Protein AF-A0A969ZXU8-F1 (afdb_monomer_lite)

pLDDT: mean 89.4, std 15.91, range [41.53, 98.44]

Secondary structure (DSSP, 8-state):
-------SHHHHHHHHHHHHHHSS-SSPEEEEE-TTS-EEEEE-HHHHHHHHHTT-S---EEE--

Structure (mmCIF, N/CA/C/O backbone):
data_AF-A0A969ZXU8-F1
#
_entry.id   AF-A0A969ZXU8-F1
#
loop_
_atom_site.group_PDB
_atom_site.id
_atom_site.type_symbol
_atom_site.label_atom_id
_atom_site.label_alt_id
_atom_site.label_comp_id
_atom_site.label_asym_id
_atom_site.label_entity_id
_atom_site.label_seq_id
_atom_site.pdbx_PDB_ins_code
_atom_site.Cartn_x
_atom_site.Cartn_y
_atom_site.Cartn_z
_atom_site.occupancy
_atom_site.B_iso_or_equiv
_atom_site.auth_seq_id
_atom_site.auth_comp_id
_atom_site.auth_asym_id
_atom_site.auth_atom_id
_atom_site.pdbx_PDB_model_num
ATOM 1 N N . MET A 1 1 ? 17.143 22.098 19.343 1.00 41.53 1 MET A N 1
ATOM 2 C CA . MET A 1 1 ? 16.054 21.277 18.772 1.00 41.53 1 MET A CA 1
ATOM 3 C C . MET A 1 1 ? 16.699 20.172 17.965 1.00 41.53 1 MET A C 1
ATOM 5 O O . MET A 1 1 ? 17.361 20.468 16.984 1.00 41.53 1 MET A O 1
ATOM 9 N N . ASN A 1 2 ? 16.602 18.934 18.438 1.00 45.25 2 ASN A N 1
ATOM 10 C CA . ASN A 1 2 ? 17.147 17.771 17.749 1.00 45.25 2 ASN A CA 1
ATOM 11 C C . ASN A 1 2 ? 15.987 17.159 16.949 1.00 45.25 2 ASN A C 1
ATOM 13 O O . ASN A 1 2 ? 15.015 16.740 17.590 1.00 45.25 2 ASN A O 1
ATOM 17 N N . PRO A 1 3 ? 15.981 17.177 15.605 1.00 52.53 3 PRO A N 1
ATOM 18 C CA . PRO A 1 3 ? 14.909 16.531 14.868 1.00 52.53 3 PRO A CA 1
ATOM 19 C C . PRO A 1 3 ? 14.972 15.045 15.220 1.00 52.53 3 PRO A C 1
ATOM 21 O O . PRO A 1 3 ? 15.996 14.396 15.020 1.00 52.53 3 PRO A O 1
ATOM 24 N N . LYS A 1 4 ? 13.897 14.510 15.807 1.00 55.56 4 LYS A N 1
ATOM 25 C CA . LYS A 1 4 ? 13.743 13.071 16.040 1.00 55.56 4 LYS A CA 1
ATOM 26 C C . LYS A 1 4 ? 13.578 12.386 14.682 1.00 55.56 4 LYS A C 1
ATOM 28 O O . LYS A 1 4 ? 12.486 11.960 14.325 1.00 55.56 4 LYS A O 1
ATOM 33 N N . ILE A 1 5 ? 14.655 12.304 13.909 1.00 56.19 5 ILE A N 1
ATOM 34 C CA . ILE A 1 5 ? 14.772 11.384 12.785 1.00 56.19 5 ILE A CA 1
ATOM 35 C C . ILE A 1 5 ? 15.073 10.023 13.418 1.00 56.19 5 ILE A C 1
ATOM 37 O O . ILE A 1 5 ? 16.213 9.580 13.488 1.00 56.19 5 ILE A O 1
ATOM 41 N N . GLY A 1 6 ? 14.036 9.420 14.001 1.00 48.19 6 GLY A N 1
ATOM 42 C CA . GLY A 1 6 ? 14.029 8.000 14.333 1.00 48.19 6 GLY A CA 1
ATOM 43 C C . GLY A 1 6 ? 13.696 7.201 13.068 1.00 48.19 6 GLY A C 1
ATOM 44 O O . GLY A 1 6 ? 12.902 7.679 12.252 1.00 48.19 6 GLY A O 1
ATOM 45 N N . PRO A 1 7 ? 14.301 6.024 12.858 1.00 45.66 7 PRO A N 1
ATOM 46 C CA . PRO A 1 7 ? 14.165 5.270 11.617 1.00 45.66 7 PRO A CA 1
ATOM 47 C C . PRO A 1 7 ? 12.717 4.799 11.432 1.00 45.66 7 PRO A C 1
ATOM 49 O O . PRO A 1 7 ? 12.150 4.277 12.376 1.00 45.66 7 PRO A O 1
ATOM 52 N N . SER A 1 8 ? 12.153 4.985 10.232 1.00 57.59 8 SER A N 1
ATOM 53 C CA . SER A 1 8 ? 11.123 4.196 9.508 1.00 57.59 8 SER A CA 1
ATOM 54 C C . SER A 1 8 ? 9.868 3.601 10.198 1.00 57.59 8 SER A C 1
ATOM 56 O O . SER A 1 8 ? 8.875 3.361 9.509 1.00 57.59 8 SER A O 1
ATOM 58 N N . GLU A 1 9 ? 9.838 3.354 11.506 1.00 57.44 9 GLU A N 1
ATOM 59 C CA . GLU A 1 9 ? 8.710 2.774 12.245 1.00 57.44 9 GLU A CA 1
ATOM 60 C C . GLU A 1 9 ? 7.514 3.722 12.317 1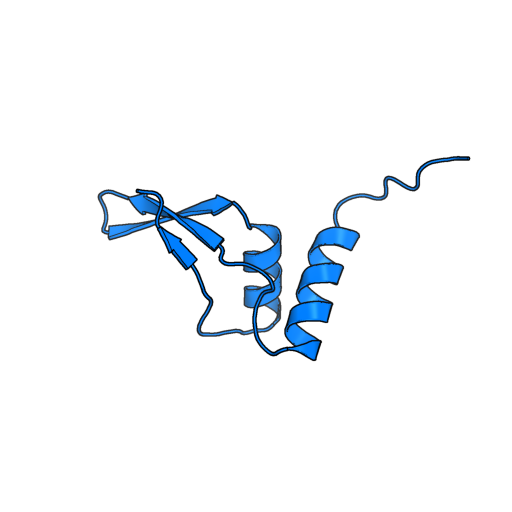.00 57.44 9 GLU A C 1
ATOM 62 O O . GLU A 1 9 ? 6.368 3.277 12.361 1.00 57.44 9 GLU A O 1
ATOM 67 N N . THR A 1 10 ? 7.752 5.034 12.268 1.00 74.94 10 THR A N 1
ATOM 68 C CA . THR A 1 10 ? 6.690 6.048 12.286 1.00 74.94 10 THR A CA 1
ATOM 69 C C . THR A 1 10 ? 5.820 5.986 11.032 1.00 74.94 10 THR A C 1
ATOM 71 O O . THR A 1 10 ? 4.598 6.076 11.136 1.00 74.94 10 THR A O 1
ATOM 74 N N . ALA A 1 11 ? 6.421 5.776 9.857 1.00 84.88 11 ALA A N 1
ATOM 75 C CA . ALA A 1 11 ? 5.696 5.704 8.590 1.00 84.88 11 ALA A CA 1
ATOM 76 C C . ALA A 1 11 ? 4.835 4.437 8.503 1.00 84.88 11 ALA A C 1
ATOM 78 O O . ALA A 1 11 ? 3.651 4.515 8.178 1.00 84.88 11 ALA A O 1
ATOM 79 N N . LEU A 1 12 ? 5.396 3.277 8.861 1.00 90.81 12 LEU A N 1
ATOM 80 C CA . LEU A 1 12 ? 4.636 2.028 8.909 1.00 90.81 12 LEU A CA 1
ATOM 81 C C . LEU A 1 12 ? 3.504 2.105 9.944 1.00 90.81 12 LEU A C 1
ATOM 83 O O . LEU A 1 12 ? 2.358 1.786 9.631 1.00 90.81 12 LEU A O 1
ATOM 87 N N . SER A 1 13 ? 3.806 2.591 11.153 1.00 91.81 13 SER A N 1
ATOM 88 C CA . SER A 1 13 ? 2.815 2.738 12.226 1.00 91.81 13 SER A CA 1
ATOM 89 C C . SER A 1 13 ? 1.680 3.682 11.836 1.00 91.81 13 SER A C 1
ATOM 91 O O . SER A 1 13 ? 0.524 3.404 12.153 1.00 91.81 13 SER A O 1
ATOM 93 N N . LYS A 1 14 ? 1.976 4.765 11.102 1.00 94.19 14 LYS A N 1
ATOM 94 C CA . LYS A 1 14 ? 0.959 5.673 10.556 1.00 94.19 14 LYS A CA 1
ATOM 95 C C . LYS A 1 14 ? -0.042 4.915 9.678 1.00 94.19 14 LYS A C 1
ATOM 97 O O . LYS A 1 14 ? -1.244 5.045 9.897 1.00 94.19 14 LYS A O 1
ATOM 102 N N . HIS A 1 15 ? 0.433 4.103 8.733 1.00 96.00 15 HIS A N 1
ATOM 103 C CA . HIS A 1 15 ? -0.451 3.350 7.837 1.00 96.00 15 HIS A CA 1
ATOM 104 C C . HIS A 1 15 ? -1.205 2.230 8.564 1.00 96.00 15 HIS A C 1
ATOM 106 O O . HIS A 1 15 ? -2.389 2.040 8.310 1.00 96.00 15 HIS A O 1
ATOM 112 N N . ILE A 1 16 ? -0.575 1.537 9.520 1.00 95.81 16 ILE A N 1
ATOM 113 C CA . ILE A 1 16 ? -1.265 0.544 10.361 1.00 95.81 16 ILE A CA 1
ATOM 114 C C . ILE A 1 16 ? -2.413 1.197 11.139 1.00 95.81 16 ILE A C 1
ATOM 116 O O . ILE A 1 16 ? -3.518 0.661 11.169 1.00 95.81 16 ILE A O 1
ATOM 120 N N . ASN A 1 17 ? -2.175 2.356 11.756 1.00 95.69 17 ASN A N 1
ATOM 121 C CA . ASN A 1 17 ? -3.211 3.069 12.502 1.00 95.69 17 ASN A CA 1
ATOM 122 C C . ASN A 1 17 ? -4.346 3.546 11.591 1.00 95.69 17 ASN A C 1
ATOM 124 O O . ASN A 1 17 ? -5.509 3.426 11.968 1.00 95.69 17 ASN A O 1
ATOM 128 N N . TYR A 1 18 ? -4.024 4.007 10.381 1.00 96.75 18 TYR A N 1
ATOM 129 C CA . TYR A 1 18 ? -5.032 4.345 9.380 1.00 96.75 18 TYR A CA 1
ATOM 130 C C . TYR A 1 18 ? -5.880 3.117 9.005 1.00 96.75 18 TYR A C 1
ATOM 132 O O . TYR A 1 18 ? -7.103 3.169 9.085 1.00 96.75 18 TYR A O 1
ATOM 140 N N . ILE A 1 19 ? -5.255 1.975 8.702 1.00 97.19 19 ILE A N 1
ATOM 141 C CA . ILE A 1 19 ? -5.971 0.732 8.369 1.00 97.19 19 ILE A CA 1
ATOM 142 C C . ILE A 1 19 ? -6.862 0.271 9.526 1.00 97.19 19 ILE A C 1
ATOM 144 O O . ILE A 1 19 ? -8.002 -0.119 9.297 1.00 97.19 19 ILE A O 1
ATOM 148 N N . LYS A 1 20 ? -6.391 0.358 10.776 1.00 95.62 20 LYS A N 1
ATOM 149 C CA . LYS A 1 20 ? -7.212 0.040 11.956 1.00 95.62 20 LYS A CA 1
ATOM 150 C C . LYS A 1 20 ? -8.443 0.937 12.075 1.00 95.62 20 LYS A C 1
ATOM 152 O O . LYS A 1 20 ? -9.480 0.471 12.533 1.00 95.62 20 LYS A O 1
ATOM 157 N N . GLN A 1 21 ? -8.319 2.210 11.701 1.00 96.75 21 GLN A N 1
ATOM 158 C CA . GLN A 1 21 ? -9.399 3.186 11.810 1.00 96.75 21 GLN A CA 1
ATOM 159 C C . GLN A 1 21 ? -10.399 3.099 10.648 1.00 96.75 21 GLN A C 1
ATOM 161 O O . GLN A 1 21 ? -11.598 3.234 10.875 1.00 96.75 21 GLN A O 1
ATOM 166 N N . TYR A 1 22 ? -9.920 2.886 9.421 1.00 96.50 22 TYR A N 1
ATOM 167 C CA . TYR A 1 22 ? -10.728 3.019 8.202 1.00 96.50 22 TYR A CA 1
ATOM 168 C C . TYR A 1 22 ? -10.935 1.705 7.436 1.00 96.50 22 TYR A C 1
ATOM 170 O O . TYR A 1 22 ? -11.731 1.665 6.503 1.00 96.50 22 TYR A O 1
ATOM 178 N N . GLY A 1 23 ? -10.229 0.629 7.791 1.00 95.31 23 GLY A N 1
ATOM 179 C CA . GLY A 1 23 ? -10.334 -0.677 7.129 1.00 95.31 23 GLY A CA 1
ATOM 180 C C . GLY A 1 23 ? -9.684 -0.760 5.742 1.00 95.31 23 GLY A C 1
ATOM 181 O O . GLY A 1 23 ? -9.817 -1.776 5.069 1.00 95.31 23 GLY A O 1
ATOM 182 N N . THR A 1 24 ? -8.977 0.283 5.303 1.00 96.31 24 THR A N 1
ATOM 183 C CA . THR A 1 24 ? -8.278 0.357 4.009 1.00 96.31 24 THR A CA 1
ATOM 184 C C . THR A 1 24 ? -7.002 1.193 4.140 1.00 96.31 24 THR A C 1
ATOM 186 O O . THR A 1 24 ? -6.759 1.781 5.193 1.00 96.31 24 THR A O 1
ATOM 189 N N . ILE A 1 25 ? -6.170 1.242 3.099 1.00 96.25 25 ILE A N 1
ATOM 190 C CA . ILE A 1 25 ? -5.007 2.141 3.035 1.00 96.25 25 ILE A CA 1
ATOM 191 C C . ILE A 1 25 ? -5.429 3.557 2.618 1.00 96.25 25 ILE A C 1
ATOM 193 O O . ILE A 1 25 ? -6.438 3.744 1.945 1.00 96.25 25 ILE A O 1
ATOM 197 N N . ASP A 1 26 ? -4.639 4.549 3.018 1.00 94.75 26 ASP A N 1
ATOM 198 C CA . ASP A 1 26 ? -4.900 5.980 2.830 1.00 94.75 26 ASP A CA 1
ATOM 199 C C . ASP A 1 26 ? -4.796 6.451 1.378 1.00 94.75 26 ASP A C 1
ATOM 201 O O . ASP A 1 26 ? -5.523 7.350 0.963 1.00 94.75 26 ASP A O 1
ATOM 205 N N . GLU 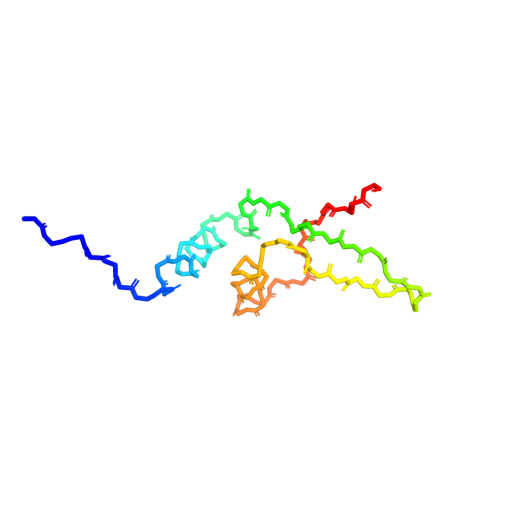A 1 27 ? -3.922 5.826 0.596 1.00 95.94 27 GLU A N 1
ATOM 206 C CA . GLU A 1 27 ? -3.723 6.116 -0.823 1.00 95.94 27 GLU A CA 1
ATOM 207 C C . GLU A 1 27 ? -3.436 4.819 -1.588 1.00 95.94 27 GLU A C 1
ATOM 209 O O . GLU A 1 27 ? -2.797 3.918 -1.026 1.00 95.94 27 GLU A O 1
ATOM 214 N N . PRO A 1 28 ? -3.811 4.726 -2.878 1.00 97.38 28 PRO A N 1
ATOM 215 C CA . PRO A 1 28 ? -3.456 3.587 -3.711 1.00 97.38 28 PRO A CA 1
ATOM 216 C C . PRO A 1 28 ? -1.945 3.314 -3.756 1.00 97.38 28 PRO A C 1
ATOM 218 O O . PRO A 1 28 ? -1.093 4.198 -3.595 1.00 97.38 28 PRO A O 1
ATOM 221 N N . ILE A 1 29 ? -1.603 2.050 -3.985 1.00 98.06 29 ILE A N 1
ATOM 222 C CA . ILE A 1 29 ? -0.226 1.639 -4.270 1.00 98.06 29 ILE A CA 1
ATOM 223 C C . ILE A 1 29 ? 0.031 1.840 -5.756 1.00 98.06 29 ILE A C 1
ATOM 225 O O . ILE A 1 29 ? -0.700 1.294 -6.581 1.00 98.06 29 ILE A O 1
ATOM 229 N N . LEU A 1 30 ? 1.071 2.601 -6.096 1.00 98.25 30 LEU A N 1
ATOM 230 C CA . LEU A 1 30 ? 1.472 2.761 -7.487 1.00 98.25 30 LEU A CA 1
ATOM 231 C C . LEU A 1 30 ? 2.226 1.509 -7.919 1.00 98.25 30 LEU A C 1
ATOM 233 O O . LEU A 1 30 ? 3.249 1.157 -7.323 1.00 98.25 30 LEU A O 1
ATOM 237 N N . VAL A 1 31 ? 1.735 0.855 -8.963 1.00 98.44 31 VAL A N 1
ATOM 238 C CA . VAL A 1 31 ? 2.317 -0.372 -9.499 1.00 98.44 31 VAL A CA 1
ATO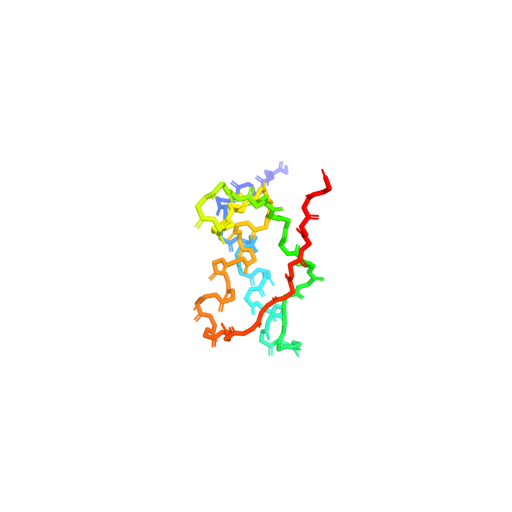M 239 C C . VAL A 1 31 ? 2.620 -0.245 -10.984 1.00 98.44 31 VAL A C 1
ATOM 241 O O . VAL A 1 31 ? 1.974 0.501 -11.715 1.00 98.44 31 VAL A O 1
ATOM 244 N N . LYS A 1 32 ? 3.586 -1.029 -11.447 1.00 97.94 32 LYS A N 1
ATOM 245 C CA . LYS A 1 32 ? 3.897 -1.221 -12.861 1.00 97.94 32 LYS A CA 1
ATOM 246 C C . LYS A 1 32 ? 3.570 -2.655 -13.246 1.00 97.94 32 LYS A C 1
ATOM 248 O O . LYS A 1 32 ? 3.963 -3.584 -12.544 1.00 97.94 32 LYS A O 1
ATOM 253 N N . LYS A 1 33 ? 2.870 -2.841 -14.364 1.00 97.00 33 LYS A N 1
ATOM 254 C CA . LYS A 1 33 ? 2.611 -4.175 -14.914 1.00 97.00 33 LYS A CA 1
ATOM 255 C C . LYS A 1 33 ? 3.887 -4.742 -15.547 1.00 97.00 33 LYS A C 1
ATOM 257 O O . LYS A 1 33 ? 4.554 -4.047 -16.315 1.00 97.00 33 LYS A O 1
ATOM 262 N N . LEU A 1 34 ? 4.211 -5.992 -15.235 1.00 96.81 34 LEU A N 1
ATOM 263 C CA . LEU A 1 34 ? 5.340 -6.727 -15.803 1.00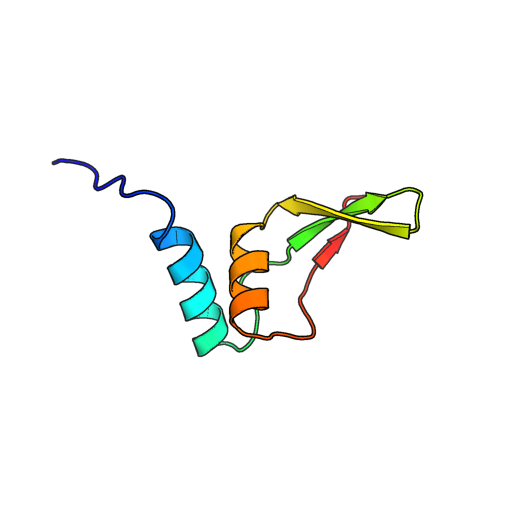 96.81 34 LEU A CA 1
ATOM 264 C C . LEU A 1 34 ? 4.890 -7.621 -16.969 1.00 96.81 34 LEU A C 1
ATOM 266 O O . LEU A 1 34 ? 3.699 -7.885 -17.158 1.00 96.81 34 LEU A O 1
ATOM 270 N N . MET A 1 35 ? 5.852 -8.075 -17.779 1.00 96.19 35 MET A N 1
ATOM 271 C CA . MET A 1 35 ? 5.583 -8.897 -18.970 1.00 96.19 35 MET A CA 1
ATOM 272 C C . MET A 1 35 ? 4.997 -10.273 -18.629 1.00 96.19 35 MET A C 1
ATOM 274 O O . MET A 1 35 ? 4.238 -10.826 -19.418 1.00 96.19 35 MET A O 1
ATOM 278 N N . ASP A 1 36 ? 5.315 -10.803 -17.450 1.00 96.56 36 ASP A N 1
ATOM 279 C CA . ASP A 1 36 ? 4.820 -12.086 -16.938 1.00 96.56 36 ASP A CA 1
ATOM 280 C C . ASP A 1 36 ? 3.393 -12.008 -16.359 1.00 96.56 36 ASP A C 1
ATOM 282 O O . ASP A 1 36 ? 2.869 -12.996 -15.848 1.00 96.56 36 ASP A O 1
ATOM 286 N N . GLY A 1 37 ? 2.749 -10.839 -16.442 1.00 95.06 37 GLY A N 1
ATOM 287 C CA . GLY A 1 37 ? 1.405 -10.609 -15.921 1.00 95.06 37 GLY A CA 1
ATOM 288 C C . GLY A 1 37 ? 1.355 -10.256 -14.434 1.00 95.06 37 GLY A C 1
ATOM 289 O O . GLY A 1 37 ? 0.259 -10.049 -13.911 1.00 95.06 37 GLY A O 1
ATOM 290 N N . THR A 1 38 ? 2.503 -10.145 -13.761 1.00 96.38 38 THR A N 1
ATOM 291 C CA . THR A 1 38 ? 2.591 -9.677 -12.373 1.00 96.38 38 THR A CA 1
ATOM 292 C C . THR A 1 38 ? 2.699 -8.150 -12.288 1.00 96.38 38 THR A C 1
ATOM 294 O O . THR A 1 38 ? 2.686 -7.438 -13.299 1.00 96.38 38 THR A O 1
ATOM 297 N N . TYR A 1 39 ? 2.762 -7.629 -11.061 1.00 97.25 39 TYR A N 1
ATOM 298 C CA . TYR A 1 39 ? 2.880 -6.202 -10.781 1.00 97.25 39 TYR A CA 1
ATOM 299 C C . TYR A 1 39 ? 4.049 -5.936 -9.837 1.00 97.25 39 TYR A C 1
ATOM 301 O O . TYR A 1 39 ? 4.206 -6.612 -8.821 1.00 97.25 39 TYR A O 1
ATOM 309 N N . GLU A 1 40 ? 4.826 -4.905 -10.145 1.00 97.31 40 GLU A N 1
ATOM 310 C CA . GLU A 1 40 ? 5.902 -4.400 -9.297 1.00 97.31 40 GLU A CA 1
ATOM 311 C C . GLU A 1 40 ? 5.465 -3.102 -8.615 1.00 97.31 40 GLU A C 1
ATOM 313 O O . GLU A 1 40 ? 4.997 -2.171 -9.274 1.00 97.31 40 GLU A O 1
ATOM 318 N N . ILE A 1 41 ? 5.648 -3.014 -7.298 1.00 97.88 41 ILE A N 1
ATOM 319 C CA . ILE A 1 41 ? 5.366 -1.796 -6.532 1.00 97.88 41 ILE A CA 1
ATOM 320 C C . ILE A 1 41 ? 6.416 -0.738 -6.878 1.00 97.88 41 ILE A C 1
ATOM 322 O O . ILE A 1 41 ? 7.600 -0.949 -6.641 1.00 97.88 41 ILE A O 1
ATOM 326 N N . GLN A 1 42 ? 5.967 0.403 -7.403 1.00 98.00 42 GLN A N 1
ATOM 327 C CA . GLN A 1 42 ? 6.808 1.574 -7.671 1.00 98.00 42 GLN A CA 1
ATOM 328 C C . GLN A 1 42 ? 6.776 2.569 -6.502 1.00 98.00 42 GLN A C 1
ATOM 330 O O . GLN A 1 42 ? 7.759 3.254 -6.233 1.00 98.00 42 GLN A O 1
ATOM 335 N N . ASN A 1 43 ? 5.638 2.675 -5.804 1.00 97.19 43 ASN A N 1
ATOM 336 C CA . ASN A 1 43 ? 5.481 3.518 -4.619 1.00 97.19 43 ASN A CA 1
ATOM 337 C C . ASN A 1 43 ? 4.422 2.930 -3.673 1.00 97.19 43 ASN A C 1
ATOM 339 O O . ASN A 1 43 ? 3.476 2.283 -4.112 1.00 97.19 43 ASN A O 1
ATOM 343 N N . GLY A 1 44 ? 4.562 3.178 -2.370 1.00 96.44 44 GLY A N 1
ATOM 344 C CA . GLY A 1 44 ? 3.637 2.699 -1.343 1.00 96.44 44 GLY A CA 1
ATOM 345 C C . GLY A 1 44 ? 4.093 1.430 -0.619 1.00 96.44 44 GLY A C 1
ATOM 346 O O . GLY A 1 44 ? 3.260 0.745 -0.034 1.00 96.44 44 GLY A O 1
ATOM 347 N N . HIS A 1 45 ? 5.393 1.108 -0.593 1.00 96.75 45 HIS A N 1
ATOM 348 C CA . HIS A 1 45 ? 5.906 -0.101 0.078 1.00 96.75 45 HIS A CA 1
ATOM 349 C C . HIS A 1 45 ? 5.509 -0.198 1.563 1.00 96.75 45 HIS A C 1
ATOM 351 O O . HIS A 1 45 ? 5.143 -1.275 2.027 1.00 96.75 45 HIS A O 1
ATOM 357 N N . HIS A 1 46 ? 5.510 0.914 2.312 1.00 96.31 46 HIS A N 1
ATOM 358 C CA . HIS A 1 46 ? 5.057 0.911 3.711 1.00 96.31 46 HIS A CA 1
ATOM 359 C C . HIS A 1 46 ? 3.543 0.691 3.848 1.00 96.31 46 HIS A C 1
ATOM 361 O O . HIS A 1 46 ? 3.118 0.020 4.786 1.00 96.31 46 HIS A O 1
ATOM 367 N N . ARG A 1 47 ? 2.733 1.193 2.902 1.00 96.94 47 ARG A N 1
ATOM 368 C CA . ARG A 1 47 ? 1.286 0.917 2.841 1.00 96.94 47 ARG A CA 1
ATOM 369 C C . ARG A 1 47 ? 1.022 -0.552 2.546 1.00 96.94 47 ARG A C 1
ATOM 371 O O . ARG A 1 47 ? 0.214 -1.171 3.230 1.00 96.94 47 ARG A O 1
ATOM 378 N N . TRP A 1 48 ? 1.756 -1.119 1.587 1.00 97.31 48 TRP A N 1
ATOM 379 C CA . TRP A 1 48 ? 1.693 -2.545 1.275 1.00 97.31 48 TRP A CA 1
ATOM 380 C C . TRP A 1 48 ? 2.048 -3.399 2.491 1.00 97.31 48 TRP A C 1
ATOM 382 O O . TRP A 1 48 ? 1.313 -4.320 2.842 1.00 97.31 48 TRP A O 1
ATOM 392 N N . LEU A 1 49 ? 3.149 -3.063 3.169 1.00 96.69 49 LEU A N 1
ATOM 393 C CA . LEU A 1 49 ? 3.583 -3.783 4.359 1.00 96.69 49 LEU A CA 1
ATOM 394 C C . LEU A 1 49 ? 2.537 -3.695 5.480 1.00 96.69 49 LEU A C 1
ATOM 396 O O . LEU A 1 49 ? 2.197 -4.721 6.066 1.00 96.69 49 LEU A O 1
ATOM 400 N N . ALA A 1 50 ? 1.974 -2.510 5.733 1.00 96.62 50 ALA A N 1
ATOM 401 C CA . ALA A 1 50 ? 0.905 -2.321 6.712 1.00 96.62 50 ALA A CA 1
ATOM 402 C C . ALA A 1 50 ? -0.341 -3.157 6.380 1.00 96.62 50 ALA A C 1
ATOM 404 O O . ALA A 1 50 ? -0.862 -3.853 7.250 1.00 96.62 50 ALA A O 1
ATOM 405 N N . ALA A 1 51 ? -0.787 -3.136 5.121 1.00 97.44 51 ALA A N 1
ATOM 406 C CA . ALA A 1 51 ? -1.933 -3.914 4.656 1.00 97.44 51 ALA A CA 1
ATOM 407 C C . ALA A 1 51 ? -1.711 -5.421 4.826 1.00 97.44 51 ALA A C 1
ATOM 409 O O . ALA A 1 51 ? -2.589 -6.122 5.331 1.00 97.44 51 ALA A O 1
ATOM 410 N N . LYS A 1 52 ? -0.508 -5.902 4.485 1.00 96.44 52 LYS A N 1
ATOM 411 C CA .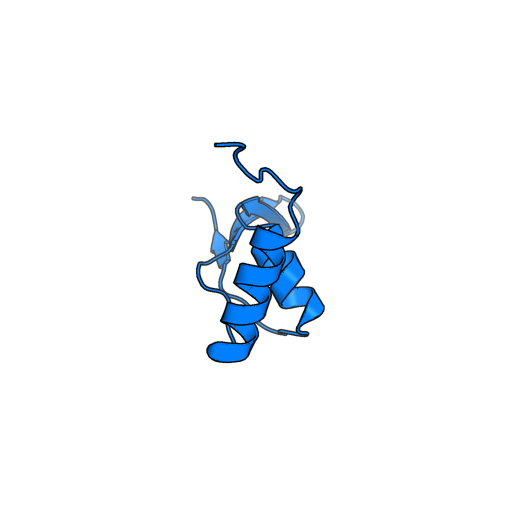 LYS A 1 52 ? -0.109 -7.301 4.658 1.00 96.44 52 LYS A CA 1
ATOM 412 C C . LYS A 1 52 ? -0.099 -7.711 6.130 1.00 96.44 52 LYS A C 1
ATOM 414 O O . LYS A 1 52 ? -0.641 -8.758 6.467 1.00 96.44 52 LYS A O 1
ATOM 419 N N . MET A 1 53 ? 0.472 -6.885 7.011 1.00 95.88 53 MET A N 1
ATOM 420 C CA . MET A 1 53 ? 0.472 -7.130 8.461 1.00 95.88 53 MET A CA 1
ATOM 421 C C . MET A 1 53 ? -0.938 -7.126 9.056 1.00 95.88 53 MET A C 1
ATOM 423 O O . MET A 1 53 ? -1.189 -7.825 10.034 1.00 95.88 53 MET A O 1
ATOM 427 N N . MET A 1 54 ? -1.855 -6.355 8.467 1.00 96.62 54 MET A N 1
ATOM 428 C CA . MET A 1 54 ? -3.243 -6.269 8.915 1.00 96.62 54 MET A CA 1
ATOM 429 C C . MET A 1 54 ? -4.170 -7.309 8.285 1.00 96.62 54 MET A C 1
ATOM 431 O O . MET A 1 54 ? -5.340 -7.375 8.652 1.00 96.62 54 MET A O 1
ATOM 435 N N . GLY A 1 55 ? -3.655 -8.143 7.380 1.00 96.69 55 GLY A N 1
ATOM 436 C CA . GLY A 1 55 ? -4.429 -9.207 6.748 1.00 96.69 55 GLY A CA 1
ATOM 437 C C . GLY A 1 55 ? -5.494 -8.701 5.774 1.00 96.69 55 GLY A C 1
ATOM 438 O O . GLY A 1 55 ? -6.483 -9.399 5.551 1.00 96.69 55 GLY A O 1
ATOM 439 N N . LEU A 1 56 ? -5.313 -7.507 5.196 1.00 96.56 56 LEU A N 1
ATOM 440 C CA . LEU A 1 56 ? -6.190 -7.031 4.126 1.00 96.56 56 LEU A CA 1
ATOM 441 C C . LEU A 1 56 ? -6.050 -7.953 2.908 1.00 96.56 56 LEU A C 1
ATOM 443 O O . LEU A 1 56 ? -4.939 -8.206 2.439 1.00 96.56 56 LEU A O 1
ATOM 447 N N . LYS A 1 57 ? -7.182 -8.459 2.411 1.00 95.25 57 LYS A N 1
ATOM 448 C CA . LYS A 1 57 ? -7.234 -9.328 1.222 1.00 95.25 57 LYS A CA 1
ATOM 449 C C . LYS A 1 57 ? -7.254 -8.529 -0.077 1.00 95.25 57 LYS A C 1
ATOM 451 O O . LYS A 1 57 ? -6.661 -8.962 -1.057 1.00 95.25 57 LYS A O 1
ATOM 456 N N . ASP A 1 58 ? -7.881 -7.358 -0.035 1.00 95.06 58 ASP A N 1
ATOM 457 C CA . ASP A 1 58 ? -8.052 -6.458 -1.167 1.00 95.06 58 ASP A CA 1
ATOM 458 C C . ASP A 1 58 ? -7.515 -5.074 -0.798 1.00 95.06 58 ASP A C 1
ATOM 460 O O . ASP A 1 58 ? -7.771 -4.569 0.298 1.00 95.06 58 ASP A O 1
ATOM 464 N N . ILE A 1 59 ? -6.754 -4.463 -1.709 1.00 95.75 59 ILE A N 1
ATOM 465 C CA . ILE A 1 59 ? -6.195 -3.118 -1.541 1.00 95.75 59 ILE A CA 1
ATOM 466 C C . ILE A 1 59 ? -6.300 -2.311 -2.840 1.00 95.75 59 ILE A C 1
ATOM 468 O O . ILE A 1 59 ? -6.166 -2.878 -3.926 1.00 95.75 59 ILE A O 1
ATOM 472 N N . PRO A 1 60 ? -6.505 -0.986 -2.758 1.00 97.06 60 PRO A N 1
ATOM 473 C CA . PRO A 1 60 ? -6.500 -0.120 -3.926 1.00 97.06 60 PRO A CA 1
ATOM 474 C C . PRO A 1 60 ? -5.090 0.010 -4.517 1.00 97.06 60 PRO A C 1
ATOM 476 O O . 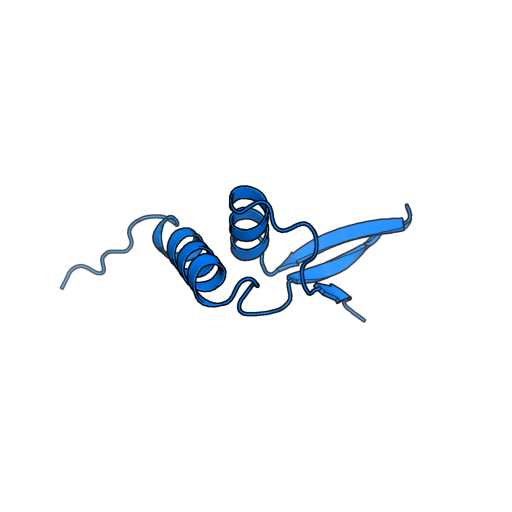PRO A 1 60 ? -4.109 0.252 -3.807 1.00 97.06 60 PRO A O 1
ATOM 479 N N . VAL A 1 61 ? -5.002 -0.099 -5.842 1.00 97.56 61 VAL A N 1
ATOM 480 C CA . VAL A 1 61 ? -3.768 0.092 -6.612 1.00 97.56 61 VAL A CA 1
ATOM 481 C C . VAL A 1 61 ? -4.023 1.014 -7.799 1.00 97.56 61 VAL A C 1
ATOM 483 O O . VAL A 1 61 ? -5.112 1.014 -8.370 1.00 97.56 61 VAL A O 1
ATOM 486 N N . GLU A 1 62 ? -3.011 1.783 -8.180 1.00 98.06 62 GLU A N 1
ATOM 487 C CA . GLU A 1 62 ? -2.985 2.555 -9.418 1.00 98.06 62 GLU A CA 1
ATOM 488 C C . GLU A 1 62 ? -1.924 1.954 -10.339 1.00 98.06 62 GLU A C 1
ATOM 490 O O . GLU A 1 62 ? -0.766 1.803 -9.950 1.00 98.06 62 GLU A O 1
ATOM 495 N N . VAL A 1 63 ? -2.318 1.584 -11.557 1.00 97.31 63 VAL A N 1
ATOM 496 C CA . VAL A 1 63 ? -1.384 1.049 -12.552 1.00 97.31 63 VAL A CA 1
ATOM 497 C C . VAL A 1 63 ? -0.796 2.216 -13.334 1.00 97.31 63 VAL A C 1
ATOM 499 O O . VAL A 1 63 ? -1.536 2.976 -13.959 1.00 97.31 63 VAL A O 1
ATOM 502 N N . MET A 1 64 ? 0.530 2.346 -13.302 1.00 93.88 64 MET A N 1
ATOM 503 C CA . MET A 1 64 ? 1.262 3.344 -14.075 1.00 93.88 64 MET A CA 1
ATOM 504 C C . MET A 1 64 ? 0.921 3.191 -15.563 1.00 93.88 64 MET A C 1
ATOM 506 O O . MET A 1 64 ? 0.973 2.079 -16.097 1.00 93.88 64 MET A O 1
ATOM 510 N N . LYS A 1 65 ? 0.530 4.305 -16.189 1.00 83.31 65 LYS A N 1
ATOM 511 C CA . LYS A 1 65 ? 0.208 4.370 -17.619 1.00 83.31 65 LYS A CA 1
ATOM 512 C C . LYS A 1 65 ? 1.444 4.188 -18.491 1.00 83.31 65 LYS A C 1
ATOM 514 O O . LYS A 1 65 ? 2.539 4.604 -18.051 1.00 83.31 65 LYS A O 1
#

Foldseek 3Di:
DDPPCDPDPVLLVVQLVVCVVPVAGPDAFEWEQDPVRDIDGPDDPSNVVSCVVVVPPDYHHDYDD

Sequence (65 aa):
MNPKIGPSETALSKHINYIKQYGTIDEPILVKKLMDGTYEIQNGHHRWLAAKMMGLKDIPVEVMK

Radius of gyration: 13.78 Å; chains: 1; bounding box: 28×33×38 Å